Protein AF-A0A443HID7-F1 (afdb_monomer_lite)

Sequence (176 aa):
MFAQAVDGASFCWLPIKYQRITYLIVNTILMIIQIIGGVMSVAQGPVSVVATGAKISIAMFITQLLFWGFTFAENIYMTSRLGRHPSEASRERIPKWKYWNQLFGLSISIIAFGRNVMRLTMDGGVEFLSVNEWPSYAFDGYQMVVVMGAWAIWYLPGKSKEVIRKGTYIELNGRV

Secondary structure (DSSP, 8-state):
-HHHHTTGGGT-SS-HHHHHHHHHHHHHHHHHHHHHHHHHHHSSS-HHHHHHHHHHHHHHHHHHHHHHHHHHHHHHHHHHHHHHS--HHHHHSS-HHHHHHHHHHHHHHHHHHHHHHHHHHHHTT-HHHHH--HHHHHHHHHHHHHHHHHHHHHTHHHHHHHHHHHHHHHHHHTT-

Foldseek 3Di:
DQCVQQVVCVLAPDRPVVCVVVVVVVVVVLVVQLVVLVCQLPDPDDPVSNVVSLVSNLVSLVVQLVVLVVQLVSLCSSLVVCVVDRDPSNVPPDQPLVSCVSVVSNLVSVLSNVLSVLVNCCSVDPVVCVVDVVVSVVSSVVSVCVSVVVCVVRNVVSVVVVVVVVVVVVVVVVVD

pLDDT: mean 70.73, std 10.91, range [46.0, 88.19]

InterPro domains:
  IPR007568 RTA-like protein [PF04479] (5-155)
  IPR007568 RTA-like protein [PTHR31465] (6-155)

Organism: Byssochlamys spectabilis (NCBI:txid264951)

Radius of gyration: 21.46 Å; chains: 1; bounding box: 64×35×56 Å

Structure (mmCIF, N/CA/C/O backbone):
data_AF-A0A443HID7-F1
#
_entry.id   AF-A0A443HID7-F1
#
loop_
_atom_site.group_PDB
_atom_site.id
_atom_site.type_symbol
_atom_site.label_atom_id
_atom_site.label_alt_id
_atom_site.label_comp_id
_atom_site.label_asym_id
_atom_site.label_entity_id
_atom_site.label_seq_id
_atom_site.pdbx_PDB_ins_code
_atom_site.Cartn_x
_atom_site.Cartn_y
_atom_site.Cartn_z
_atom_site.occupancy
_atom_site.B_iso_or_equiv
_atom_site.auth_seq_id
_atom_site.auth_comp_id
_atom_site.auth_asym_id
_atom_site.auth_atom_id
_atom_site.pdbx_PDB_model_num
ATOM 1 N N . MET A 1 1 ? -6.922 11.205 10.651 1.00 46.00 1 MET A N 1
ATOM 2 C CA . MET A 1 1 ? -8.354 11.337 11.008 1.00 46.00 1 MET A CA 1
ATOM 3 C C . MET A 1 1 ? -8.743 10.381 12.134 1.00 46.00 1 MET A C 1
ATOM 5 O O . MET A 1 1 ? -9.436 10.815 13.037 1.00 46.00 1 MET A O 1
ATOM 9 N N . PHE A 1 2 ? -8.257 9.130 12.133 1.00 51.94 2 PHE A N 1
ATOM 10 C CA . PHE A 1 2 ? -8.531 8.160 13.202 1.00 51.94 2 PHE A CA 1
ATOM 11 C C . PHE A 1 2 ? -7.648 8.321 14.449 1.00 51.94 2 PHE A C 1
ATOM 13 O O . PHE A 1 2 ? -8.162 8.518 15.540 1.00 51.94 2 PHE A O 1
ATOM 20 N N . ALA A 1 3 ? -6.325 8.372 14.276 1.00 48.47 3 ALA A N 1
ATOM 21 C CA . ALA A 1 3 ? -5.379 8.545 15.383 1.00 48.47 3 ALA A CA 1
ATOM 22 C C . ALA A 1 3 ? -5.586 9.855 16.181 1.00 48.47 3 ALA A C 1
ATOM 24 O O . ALA A 1 3 ? -5.387 9.880 17.386 1.00 48.47 3 ALA A O 1
ATOM 25 N N . GLN A 1 4 ? -6.062 10.925 15.530 1.00 52.72 4 GLN A N 1
ATOM 26 C CA . GLN A 1 4 ? -6.460 12.177 16.199 1.00 52.72 4 GLN A CA 1
ATOM 27 C C . GLN A 1 4 ? -7.774 12.049 16.977 1.00 52.72 4 GLN A C 1
ATOM 29 O O . GLN A 1 4 ? -7.950 12.725 17.979 1.00 52.72 4 GLN A O 1
ATOM 34 N N . ALA A 1 5 ? -8.706 11.213 16.509 1.00 48.75 5 ALA A N 1
ATOM 35 C CA . ALA A 1 5 ? -9.993 11.025 17.169 1.00 48.75 5 ALA A CA 1
ATOM 36 C C . ALA A 1 5 ? -9.862 10.175 18.440 1.00 48.75 5 ALA A C 1
ATOM 38 O O . ALA A 1 5 ? -10.612 10.393 19.383 1.00 48.75 5 ALA A O 1
ATOM 39 N N . VAL A 1 6 ? -8.913 9.231 18.460 1.00 52.88 6 VAL A N 1
ATOM 40 C CA . VAL A 1 6 ? -8.682 8.291 19.573 1.00 52.88 6 VAL A CA 1
ATOM 41 C C . VAL A 1 6 ? -7.650 8.803 20.597 1.00 52.88 6 VAL A C 1
ATOM 43 O O . VAL A 1 6 ? -7.291 8.089 21.532 1.00 52.88 6 VAL A O 1
ATOM 46 N N . ASP A 1 7 ? -7.149 10.028 20.422 1.00 56.03 7 ASP A N 1
ATOM 47 C CA . ASP A 1 7 ? -6.008 10.551 21.188 1.00 56.03 7 ASP A CA 1
ATOM 48 C C . ASP A 1 7 ? -4.787 9.603 21.142 1.00 56.03 7 ASP A C 1
ATOM 50 O O . ASP A 1 7 ? -4.041 9.407 22.095 1.00 56.03 7 ASP A O 1
ATOM 54 N N . GLY A 1 8 ? -4.597 8.956 19.987 1.00 51.69 8 GLY A N 1
ATOM 55 C CA . GLY A 1 8 ? -3.526 7.994 19.731 1.00 51.69 8 GLY A CA 1
ATOM 56 C C . GLY A 1 8 ? -2.192 8.649 19.377 1.00 51.69 8 GLY A C 1
ATOM 57 O O . GLY A 1 8 ? -1.311 7.978 18.845 1.00 51.69 8 GLY A O 1
ATOM 58 N N . ALA A 1 9 ? -2.036 9.951 19.637 1.00 51.84 9 ALA A N 1
ATOM 59 C CA . ALA A 1 9 ? -0.819 10.700 19.329 1.00 51.84 9 ALA A CA 1
ATOM 60 C C . ALA A 1 9 ? 0.419 10.142 20.055 1.00 51.84 9 ALA A C 1
ATOM 62 O O . ALA A 1 9 ? 1.525 10.270 19.543 1.00 51.84 9 ALA A O 1
ATOM 63 N N . SER A 1 10 ? 0.224 9.479 21.199 1.00 54.75 10 SER A N 1
ATOM 64 C CA . SER A 1 10 ? 1.258 8.781 21.973 1.00 54.75 10 SER A CA 1
ATOM 65 C C . SER A 1 10 ? 1.638 7.397 21.425 1.00 54.75 10 SER A C 1
ATOM 67 O O . SER A 1 10 ? 2.636 6.827 21.861 1.00 54.75 10 SER A O 1
ATOM 69 N N . PHE A 1 11 ? 0.866 6.845 20.481 1.00 56.28 11 PHE A N 1
ATOM 70 C CA . PHE A 1 11 ? 1.091 5.512 19.904 1.00 56.28 11 PHE A CA 1
ATOM 71 C C . PHE A 1 11 ? 1.585 5.537 18.450 1.00 56.28 11 PHE A C 1
ATOM 73 O O . PHE A 1 11 ? 1.999 4.493 17.945 1.00 56.28 11 PHE A O 1
ATOM 80 N N . CYS A 1 12 ? 1.558 6.695 17.781 1.00 55.59 12 CYS A N 1
ATOM 81 C CA . CYS A 1 12 ? 2.162 6.877 16.459 1.00 55.59 12 CYS A CA 1
ATOM 82 C C . CYS A 1 12 ? 3.667 7.145 16.583 1.00 55.59 12 CYS A C 1
ATOM 84 O O . CYS A 1 12 ? 4.095 7.904 17.451 1.00 55.59 12 CYS A O 1
ATOM 86 N N . TRP A 1 13 ? 4.470 6.559 15.691 1.00 56.50 13 TRP A N 1
ATOM 87 C CA . TRP A 1 13 ? 5.914 6.822 15.644 1.00 56.50 13 TRP A CA 1
ATOM 88 C C . TRP A 1 13 ? 6.219 8.184 15.017 1.00 56.50 13 TRP A C 1
ATOM 90 O O . TRP A 1 13 ? 7.227 8.802 15.353 1.00 56.50 13 TRP A O 1
ATOM 100 N N . LEU A 1 14 ? 5.327 8.685 14.153 1.00 54.53 14 LEU A N 1
ATOM 101 C CA . LEU A 1 14 ? 5.375 10.051 13.638 1.00 54.53 14 LEU A CA 1
ATOM 102 C C . LEU A 1 14 ? 4.176 10.895 14.103 1.00 54.53 14 LEU A C 1
ATOM 104 O O . LEU A 1 14 ? 3.039 10.421 14.112 1.00 54.53 14 LEU A O 1
ATOM 108 N N . PRO A 1 15 ? 4.379 12.192 14.405 1.00 57.06 15 PRO A N 1
ATOM 109 C CA . PRO A 1 15 ? 3.278 13.078 14.741 1.00 57.06 15 PRO A CA 1
ATOM 110 C C . PRO A 1 15 ? 2.296 13.205 13.565 1.00 57.06 15 PRO A C 1
ATOM 112 O O . PRO A 1 15 ? 2.663 13.579 12.448 1.00 57.06 15 PRO A O 1
ATOM 115 N N . ILE A 1 16 ? 1.011 12.965 13.846 1.00 59.94 16 ILE A N 1
ATOM 116 C CA . ILE A 1 16 ? -0.086 12.824 12.864 1.00 59.94 16 ILE A CA 1
ATOM 117 C C . ILE A 1 16 ? -0.217 14.034 11.913 1.00 59.94 16 ILE A C 1
ATOM 119 O O . ILE A 1 16 ? -0.709 13.903 10.790 1.00 59.94 16 ILE A O 1
ATOM 123 N N . LYS A 1 17 ? 0.214 15.229 12.346 1.00 61.19 17 LYS A N 1
ATOM 124 C CA . LYS A 1 17 ? 0.202 16.451 11.521 1.00 61.19 17 LYS A CA 1
ATOM 125 C C . LYS A 1 17 ? 1.258 16.420 10.411 1.00 61.19 17 LYS A C 1
ATOM 127 O O . LYS A 1 17 ? 0.952 16.816 9.289 1.00 61.19 17 LYS A O 1
ATOM 132 N N . TYR A 1 18 ? 2.454 15.914 10.701 1.00 62.75 18 TYR A N 1
ATOM 133 C CA . TYR A 1 18 ? 3.547 15.835 9.730 1.00 62.75 18 TYR A CA 1
ATOM 134 C C . TYR A 1 18 ? 3.416 14.609 8.838 1.00 62.75 18 TYR A C 1
ATOM 136 O O . TYR A 1 18 ? 3.665 14.707 7.644 1.00 62.75 18 TYR A O 1
ATOM 144 N N . GLN A 1 19 ? 2.904 13.499 9.374 1.00 66.94 19 GLN A N 1
ATOM 145 C CA . GLN A 1 19 ? 2.719 12.258 8.623 1.00 66.94 19 GLN A CA 1
ATOM 146 C C . GLN A 1 19 ? 1.943 12.468 7.312 1.00 66.94 19 GLN A C 1
ATOM 148 O O . GLN A 1 19 ? 2.346 11.960 6.274 1.00 66.94 19 GLN A O 1
ATOM 153 N N . ARG A 1 20 ? 0.876 13.283 7.316 1.00 69.12 20 ARG A N 1
ATOM 154 C CA . ARG A 1 20 ? 0.076 13.551 6.103 1.00 69.12 20 ARG A CA 1
ATOM 155 C C . ARG A 1 20 ? 0.872 14.286 5.028 1.00 69.12 20 ARG A C 1
ATOM 157 O O . ARG A 1 20 ? 0.788 13.924 3.860 1.00 69.12 20 ARG A O 1
ATOM 164 N N . ILE A 1 21 ? 1.614 15.316 5.428 1.00 74.06 21 ILE A N 1
ATOM 165 C CA . ILE A 1 21 ? 2.385 16.155 4.506 1.00 74.06 21 ILE A CA 1
ATOM 166 C C . ILE A 1 21 ? 3.590 15.367 3.997 1.00 74.06 21 ILE A C 1
ATOM 168 O O . ILE A 1 21 ? 3.795 15.282 2.792 1.00 74.06 21 ILE A O 1
ATOM 172 N N . THR A 1 22 ? 4.332 14.716 4.893 1.00 75.75 22 THR A N 1
ATOM 173 C CA . THR A 1 22 ? 5.492 13.900 4.536 1.00 75.75 22 THR A CA 1
ATOM 174 C C . THR A 1 22 ? 5.096 12.753 3.615 1.00 75.75 22 THR A C 1
ATOM 176 O O . THR A 1 22 ? 5.753 12.550 2.603 1.00 75.75 22 THR A O 1
ATOM 179 N N . TYR A 1 23 ? 4.000 12.041 3.894 1.00 78.69 23 TYR A N 1
ATOM 180 C CA . TYR A 1 23 ? 3.556 10.940 3.034 1.00 78.69 23 TYR A CA 1
ATOM 181 C C . TYR A 1 23 ? 3.105 11.431 1.665 1.00 78.69 23 TYR A C 1
ATOM 183 O O . TYR A 1 23 ? 3.418 10.795 0.665 1.00 78.69 23 TYR A O 1
ATOM 191 N N . LEU A 1 24 ? 2.416 12.573 1.598 1.00 79.94 24 LEU A N 1
ATOM 192 C CA . LEU A 1 24 ? 2.009 13.153 0.323 1.00 79.94 24 LEU A CA 1
ATOM 193 C C . LEU A 1 24 ? 3.220 13.609 -0.500 1.00 79.94 24 LEU A C 1
ATOM 195 O O . LEU A 1 24 ? 3.287 13.302 -1.687 1.00 79.94 24 LEU A O 1
ATOM 199 N N . ILE A 1 25 ? 4.190 14.284 0.123 1.00 85.12 25 ILE A N 1
ATOM 200 C CA . ILE A 1 25 ? 5.417 14.741 -0.546 1.00 85.12 25 ILE A CA 1
ATOM 201 C C . ILE A 1 25 ? 6.238 13.546 -1.030 1.00 85.12 25 ILE A C 1
ATOM 203 O O . ILE A 1 25 ? 6.572 13.482 -2.211 1.00 85.12 25 ILE A O 1
ATOM 207 N N . VAL A 1 26 ? 6.513 12.581 -0.147 1.00 83.31 26 VAL A N 1
ATOM 208 C CA . VAL A 1 26 ? 7.271 11.370 -0.490 1.00 83.31 26 VAL A CA 1
ATOM 209 C C . VAL A 1 26 ? 6.573 10.634 -1.626 1.00 83.31 26 VAL A C 1
ATOM 211 O O . VAL A 1 26 ? 7.197 10.378 -2.647 1.00 83.31 26 VAL A O 1
ATOM 214 N N . ASN A 1 27 ? 5.268 10.379 -1.524 1.00 82.81 27 ASN A N 1
ATOM 215 C CA . ASN A 1 27 ? 4.547 9.649 -2.564 1.00 82.81 27 ASN A CA 1
ATOM 216 C C . ASN A 1 27 ? 4.494 10.412 -3.902 1.00 82.81 27 ASN A C 1
ATOM 218 O O . ASN A 1 27 ? 4.563 9.791 -4.957 1.00 82.81 27 ASN A O 1
ATOM 222 N N . THR A 1 28 ? 4.430 11.748 -3.876 1.00 84.88 28 THR A N 1
ATOM 223 C CA . THR A 1 28 ? 4.481 12.578 -5.094 1.00 84.88 28 THR A CA 1
ATOM 224 C C . THR A 1 28 ? 5.852 12.494 -5.764 1.00 84.88 28 THR A C 1
ATOM 226 O O . THR A 1 28 ? 5.931 12.290 -6.972 1.00 84.88 28 THR A O 1
ATOM 229 N N . ILE A 1 29 ? 6.936 12.585 -4.989 1.00 87.88 29 ILE A N 1
ATOM 230 C CA . ILE A 1 29 ? 8.302 12.429 -5.510 1.00 87.88 29 ILE A CA 1
ATOM 231 C C . ILE A 1 29 ? 8.485 11.024 -6.090 1.00 87.88 29 ILE A C 1
ATOM 233 O O . ILE A 1 29 ? 8.965 10.882 -7.215 1.00 87.88 29 ILE A O 1
ATOM 237 N N . LEU A 1 30 ? 8.054 9.989 -5.360 1.00 85.81 30 LEU A N 1
ATOM 238 C CA . LEU A 1 30 ? 8.156 8.608 -5.826 1.00 85.81 30 LEU A CA 1
ATOM 239 C C . LEU A 1 30 ? 7.356 8.393 -7.121 1.00 85.81 30 LEU A C 1
ATOM 241 O O . LEU A 1 30 ? 7.840 7.715 -8.025 1.00 85.81 30 LEU A O 1
ATOM 245 N N . MET A 1 31 ? 6.177 9.010 -7.247 1.00 85.94 31 MET A N 1
ATOM 246 C CA . MET A 1 31 ? 5.356 8.955 -8.460 1.00 85.94 31 MET A CA 1
ATOM 247 C C . MET A 1 31 ? 6.057 9.605 -9.657 1.00 85.94 31 MET A C 1
ATOM 249 O O . MET A 1 31 ? 6.075 9.018 -10.736 1.00 85.94 31 MET A O 1
ATOM 253 N N . ILE A 1 32 ? 6.665 10.781 -9.479 1.00 88.19 32 ILE A N 1
ATOM 254 C CA . ILE A 1 32 ? 7.384 11.472 -10.559 1.00 88.19 32 ILE A CA 1
ATOM 255 C C . ILE A 1 32 ? 8.555 10.617 -11.053 1.00 88.19 32 ILE A C 1
ATOM 257 O O . ILE A 1 32 ? 8.699 10.414 -12.258 1.00 88.19 32 ILE A O 1
ATOM 261 N N . ILE A 1 33 ? 9.357 10.059 -10.140 1.00 85.69 33 ILE A N 1
ATOM 262 C CA . ILE A 1 33 ? 10.495 9.208 -10.519 1.00 85.69 33 ILE A CA 1
ATOM 263 C C . ILE A 1 33 ? 10.009 7.917 -11.194 1.00 85.69 33 ILE A C 1
ATOM 265 O O . ILE A 1 33 ? 10.619 7.474 -12.165 1.00 85.69 33 ILE A O 1
ATOM 269 N N . GLN A 1 34 ? 8.886 7.344 -10.748 1.00 83.75 34 GLN A N 1
ATOM 270 C CA . GLN A 1 34 ? 8.287 6.172 -11.389 1.00 83.75 34 GLN A CA 1
ATOM 271 C C . GLN A 1 34 ? 7.839 6.467 -12.825 1.00 83.75 34 GLN A C 1
ATOM 273 O O . GLN A 1 34 ? 8.067 5.645 -13.710 1.00 83.75 34 GLN A O 1
ATOM 278 N N . ILE A 1 35 ? 7.223 7.630 -13.065 1.00 84.69 35 ILE A N 1
ATOM 279 C CA . ILE A 1 35 ? 6.818 8.055 -14.412 1.00 84.69 35 ILE A CA 1
ATOM 280 C C . ILE A 1 35 ? 8.053 8.192 -15.302 1.00 84.69 35 ILE A C 1
ATOM 282 O O . ILE A 1 35 ? 8.054 7.681 -16.417 1.00 84.69 35 ILE A O 1
ATOM 286 N N . ILE A 1 36 ? 9.124 8.815 -14.802 1.00 85.31 36 ILE A N 1
ATOM 287 C CA . ILE A 1 36 ? 10.381 8.959 -15.549 1.00 85.31 36 ILE A CA 1
ATOM 288 C C . ILE A 1 36 ? 10.983 7.584 -15.869 1.00 85.31 36 ILE A C 1
ATOM 290 O O . ILE A 1 36 ? 11.289 7.310 -17.027 1.00 85.31 36 ILE A O 1
ATOM 294 N N . GLY A 1 37 ? 11.102 6.699 -14.873 1.00 80.81 37 GLY A N 1
ATOM 295 C CA . GLY A 1 37 ? 11.628 5.343 -15.057 1.00 80.81 37 GLY A CA 1
ATOM 296 C C . GLY A 1 37 ? 10.812 4.517 -16.055 1.00 80.81 37 GLY A C 1
ATOM 297 O O . GLY A 1 37 ? 11.394 3.858 -16.916 1.00 80.81 37 GLY A O 1
ATOM 298 N N . GLY A 1 38 ? 9.480 4.621 -15.992 1.00 80.75 38 GLY A N 1
ATOM 299 C CA . GLY A 1 38 ? 8.561 3.945 -16.907 1.00 80.75 38 GLY A CA 1
ATOM 300 C C . GLY A 1 38 ? 8.602 4.498 -18.332 1.00 80.75 38 GLY A C 1
ATOM 301 O O . GLY A 1 38 ? 8.585 3.732 -19.285 1.00 80.75 38 GLY A O 1
ATOM 302 N N . VAL A 1 39 ? 8.711 5.819 -18.508 1.00 83.00 39 VAL A N 1
ATOM 303 C CA . VAL A 1 39 ? 8.875 6.424 -19.843 1.00 83.00 39 VAL A CA 1
ATOM 304 C C . VAL A 1 39 ? 10.221 6.027 -20.448 1.00 83.00 39 VAL A C 1
ATOM 306 O O . VAL A 1 39 ? 10.285 5.693 -21.627 1.00 83.00 39 VAL A O 1
ATOM 309 N N . MET A 1 40 ? 11.293 6.005 -19.651 1.00 81.81 40 MET A N 1
ATOM 310 C CA . MET A 1 40 ? 12.620 5.597 -20.119 1.00 81.81 40 MET A CA 1
ATOM 311 C C . MET A 1 40 ? 12.697 4.114 -20.500 1.00 81.81 40 MET A C 1
ATOM 313 O O . MET A 1 40 ? 13.465 3.776 -21.397 1.00 81.81 40 MET A O 1
ATOM 317 N N . SER A 1 41 ? 11.929 3.235 -19.847 1.00 76.94 41 SER A N 1
ATOM 318 C CA . SER A 1 41 ? 11.924 1.802 -20.166 1.00 76.94 41 SER A CA 1
ATOM 319 C C . SER A 1 41 ? 11.156 1.465 -21.448 1.00 76.94 41 SER A C 1
ATOM 321 O O . SER A 1 41 ? 11.459 0.456 -22.077 1.00 76.94 41 SER A O 1
ATOM 323 N N . VAL A 1 42 ? 10.205 2.308 -21.868 1.00 77.50 42 VAL A N 1
ATOM 324 C CA . VAL A 1 42 ? 9.424 2.118 -23.110 1.00 77.50 42 VAL A CA 1
ATOM 325 C C . VAL A 1 42 ? 9.865 3.028 -24.259 1.00 77.50 42 VAL A C 1
ATOM 327 O O . VAL A 1 42 ? 9.382 2.886 -25.382 1.00 77.50 42 VAL A O 1
ATOM 330 N N . ALA A 1 43 ? 10.761 3.980 -23.995 1.00 77.62 43 ALA A N 1
ATOM 331 C CA . ALA A 1 43 ? 11.271 4.887 -25.011 1.00 77.62 43 ALA A CA 1
ATOM 332 C C . ALA A 1 43 ? 12.017 4.112 -26.108 1.00 77.62 43 ALA A C 1
ATOM 334 O O . ALA A 1 43 ? 12.890 3.289 -25.831 1.00 77.62 43 ALA A O 1
ATOM 335 N N . GLN A 1 44 ? 11.717 4.430 -27.369 1.00 66.31 44 GLN A N 1
ATOM 336 C CA . GLN A 1 44 ? 12.516 3.973 -28.503 1.00 66.31 44 GLN A CA 1
ATOM 337 C C . GLN A 1 44 ? 13.849 4.729 -28.488 1.00 66.31 44 GLN A C 1
ATOM 339 O O . GLN A 1 44 ? 13.954 5.857 -28.964 1.00 66.31 44 GLN A O 1
ATOM 344 N N . GLY A 1 45 ? 14.860 4.131 -27.864 1.00 70.62 45 GLY A N 1
ATOM 345 C CA . GLY A 1 45 ? 16.173 4.735 -27.680 1.00 70.62 45 GLY A CA 1
ATOM 346 C C . GLY A 1 45 ? 17.280 3.690 -27.555 1.00 70.62 45 GLY A C 1
ATOM 347 O O . GLY A 1 45 ? 17.032 2.493 -27.719 1.00 70.62 45 GLY A O 1
ATOM 348 N N . PRO A 1 46 ? 18.520 4.123 -27.269 1.00 78.25 46 PRO A N 1
ATOM 349 C CA . PRO A 1 46 ? 19.640 3.214 -27.065 1.00 78.25 46 PRO A CA 1
ATOM 350 C C . PRO A 1 46 ? 19.318 2.176 -25.984 1.00 78.25 46 PRO A C 1
ATOM 352 O O . PRO A 1 46 ? 18.740 2.517 -24.951 1.00 78.25 46 PRO A O 1
ATOM 355 N N . VAL A 1 47 ? 19.761 0.928 -26.171 1.00 78.44 47 VAL A N 1
ATOM 356 C CA . VAL A 1 47 ? 19.557 -0.175 -25.205 1.00 78.44 47 VAL A CA 1
ATOM 357 C C . VAL A 1 47 ? 20.028 0.208 -23.792 1.00 78.44 47 VAL A C 1
ATOM 359 O O . VAL A 1 47 ? 19.434 -0.200 -22.797 1.00 78.44 47 VAL A O 1
ATOM 362 N N . SER A 1 48 ? 21.054 1.059 -23.691 1.00 79.69 48 SER A N 1
ATOM 363 C CA . SER A 1 48 ? 21.548 1.608 -22.424 1.00 79.69 48 SER A CA 1
ATOM 364 C C . SER A 1 48 ? 20.529 2.492 -21.692 1.00 79.69 48 SER A C 1
ATOM 366 O O . SER A 1 48 ? 20.459 2.443 -20.464 1.00 79.69 48 SER A O 1
ATOM 368 N N . VAL A 1 49 ? 19.719 3.271 -22.414 1.00 76.69 49 VAL A N 1
ATOM 369 C CA . VAL A 1 49 ? 18.670 4.135 -21.845 1.00 76.69 49 VAL A CA 1
ATOM 370 C C . VAL A 1 49 ? 17.519 3.288 -21.308 1.00 76.69 49 VAL A C 1
ATOM 372 O O . VAL A 1 49 ? 17.102 3.484 -20.167 1.00 76.69 49 VAL A O 1
ATOM 375 N N . VAL A 1 50 ? 17.095 2.281 -22.075 1.00 79.75 50 VAL A N 1
ATOM 376 C CA . VAL A 1 50 ? 16.046 1.328 -21.676 1.00 79.75 50 VAL A CA 1
ATOM 377 C C . VAL A 1 50 ? 16.465 0.534 -20.435 1.00 79.75 50 VAL A C 1
ATOM 379 O O . VAL A 1 50 ? 15.728 0.473 -19.449 1.00 79.75 50 VAL A O 1
ATOM 382 N N . ALA A 1 51 ? 17.692 -0.001 -20.425 1.00 78.69 51 ALA A N 1
ATOM 383 C CA . ALA A 1 51 ? 18.234 -0.731 -19.278 1.00 78.69 51 ALA A CA 1
ATOM 384 C C . ALA A 1 51 ? 18.368 0.152 -18.024 1.00 78.69 51 ALA A C 1
ATOM 386 O O . ALA A 1 51 ? 18.199 -0.323 -16.899 1.00 78.69 51 ALA A O 1
ATOM 387 N N . THR A 1 52 ? 18.651 1.445 -18.202 1.00 81.75 52 THR A N 1
ATOM 388 C CA . THR A 1 52 ? 18.705 2.409 -17.096 1.00 81.75 52 THR A CA 1
ATOM 389 C C . THR A 1 52 ? 17.305 2.699 -16.548 1.00 81.75 52 THR A C 1
ATOM 391 O O . THR A 1 52 ? 17.120 2.673 -15.332 1.00 81.75 52 THR A O 1
ATOM 394 N N . GLY A 1 53 ? 16.304 2.881 -17.417 1.00 79.38 53 GLY A N 1
ATOM 395 C CA . GLY A 1 53 ? 14.901 3.065 -17.020 1.00 79.38 53 GLY A CA 1
ATOM 396 C C . GLY A 1 53 ? 14.330 1.878 -16.236 1.00 79.38 53 GLY A C 1
ATOM 397 O O . GLY A 1 53 ? 13.667 2.068 -15.213 1.00 79.38 53 GLY A O 1
ATOM 398 N N . ALA A 1 54 ? 14.664 0.650 -16.645 1.00 78.94 54 ALA A N 1
ATOM 399 C CA . ALA A 1 54 ? 14.280 -0.566 -15.924 1.00 78.94 54 ALA A CA 1
ATOM 400 C C . ALA A 1 54 ? 14.899 -0.629 -14.514 1.00 78.94 54 ALA A C 1
ATOM 402 O O . ALA A 1 54 ? 14.193 -0.851 -13.532 1.00 78.94 54 ALA A O 1
ATOM 403 N N . LYS A 1 55 ? 16.204 -0.345 -14.380 1.00 81.44 55 LYS A N 1
ATOM 404 C CA . LYS A 1 55 ? 16.882 -0.308 -13.068 1.00 81.44 55 LYS A CA 1
ATOM 405 C C . LYS A 1 55 ? 16.295 0.751 -12.135 1.00 81.44 55 LYS A C 1
ATOM 407 O O . LYS A 1 55 ? 16.118 0.480 -10.948 1.00 81.44 55 LYS A O 1
ATOM 412 N N . ILE A 1 56 ? 15.979 1.934 -12.667 1.00 84.00 56 ILE A N 1
ATOM 413 C CA . ILE A 1 56 ? 15.313 3.000 -11.906 1.00 84.00 56 ILE A CA 1
ATOM 414 C C . ILE A 1 56 ? 13.940 2.513 -11.433 1.00 84.00 56 ILE A C 1
ATOM 416 O O . ILE A 1 56 ? 13.640 2.622 -10.248 1.00 84.00 56 ILE A O 1
ATOM 420 N N . SER A 1 57 ? 13.139 1.915 -12.316 1.00 81.81 57 SER A N 1
ATOM 421 C CA . SER A 1 57 ? 11.802 1.408 -11.973 1.00 81.81 57 SER A CA 1
ATOM 422 C C . SER A 1 57 ? 11.844 0.359 -10.855 1.00 81.81 57 SER A C 1
ATOM 424 O O . SER A 1 57 ? 11.085 0.461 -9.892 1.00 81.81 57 SER A O 1
ATOM 426 N N . ILE A 1 58 ? 12.796 -0.577 -10.911 1.00 81.44 58 ILE A N 1
ATOM 427 C CA . ILE A 1 58 ? 13.015 -1.587 -9.864 1.00 81.44 58 ILE A CA 1
ATOM 428 C C . ILE A 1 58 ? 13.402 -0.933 -8.528 1.00 81.44 58 ILE A C 1
ATOM 430 O O . ILE A 1 58 ? 12.808 -1.237 -7.492 1.00 81.44 58 ILE A O 1
ATOM 434 N N . ALA A 1 59 ? 14.365 -0.002 -8.533 1.00 83.06 59 ALA A N 1
ATOM 435 C CA . ALA A 1 59 ? 14.790 0.707 -7.322 1.00 83.06 59 ALA A CA 1
ATOM 436 C C . ALA A 1 59 ? 13.635 1.497 -6.675 1.00 83.06 59 ALA A C 1
ATOM 438 O O . ALA A 1 59 ? 13.515 1.568 -5.445 1.00 83.06 59 ALA A O 1
ATOM 439 N N . MET A 1 60 ? 12.746 2.045 -7.504 1.00 83.19 60 MET A N 1
ATOM 440 C CA . MET A 1 60 ? 11.548 2.742 -7.053 1.00 83.19 60 MET A CA 1
ATOM 441 C C . MET A 1 60 ? 10.524 1.806 -6.419 1.00 83.19 60 MET A C 1
ATOM 443 O O . MET A 1 60 ? 10.026 2.124 -5.337 1.00 83.19 60 MET A O 1
ATOM 447 N N . PHE A 1 61 ? 10.261 0.643 -7.018 1.00 82.25 61 PHE A N 1
ATOM 448 C CA . PHE A 1 61 ? 9.368 -0.354 -6.423 1.00 82.25 61 PHE A CA 1
ATOM 449 C C . PHE A 1 61 ? 9.883 -0.860 -5.073 1.00 82.25 61 PHE A C 1
ATOM 451 O O . PHE A 1 61 ? 9.095 -1.002 -4.140 1.00 82.25 61 PHE A O 1
ATOM 458 N N . ILE A 1 62 ? 11.199 -1.040 -4.915 1.00 83.75 62 ILE A N 1
ATOM 459 C CA . ILE A 1 62 ? 11.806 -1.392 -3.619 1.00 83.75 62 ILE A CA 1
ATOM 460 C C . ILE A 1 62 ? 11.564 -0.282 -2.587 1.00 83.75 62 ILE A C 1
ATOM 462 O O . ILE A 1 62 ? 11.134 -0.551 -1.466 1.00 83.75 62 ILE A O 1
ATOM 466 N N . THR A 1 63 ? 11.792 0.977 -2.964 1.00 84.81 63 THR A N 1
ATOM 467 C CA . THR A 1 63 ? 11.599 2.121 -2.057 1.00 84.81 63 THR A CA 1
ATOM 468 C C . THR A 1 63 ? 10.131 2.272 -1.645 1.00 84.81 63 THR A C 1
ATOM 470 O O . THR A 1 63 ? 9.830 2.476 -0.467 1.00 84.81 63 THR A O 1
ATOM 473 N N . GLN A 1 64 ? 9.202 2.115 -2.592 1.00 83.62 64 GLN A N 1
ATOM 474 C CA . GLN A 1 64 ? 7.762 2.122 -2.323 1.00 83.62 64 GLN A CA 1
ATOM 475 C C . GLN A 1 64 ? 7.352 0.948 -1.427 1.00 83.62 64 GLN A C 1
ATOM 477 O O . GLN A 1 64 ? 6.567 1.141 -0.501 1.00 83.62 64 GLN A O 1
ATOM 482 N N . LEU A 1 65 ? 7.910 -0.244 -1.649 1.00 82.12 65 LEU A N 1
ATOM 483 C CA . LEU A 1 65 ? 7.664 -1.423 -0.819 1.00 82.12 65 LEU A CA 1
ATOM 484 C C . LEU A 1 65 ? 8.090 -1.186 0.632 1.00 82.12 65 LEU A C 1
ATOM 486 O O . LEU A 1 65 ? 7.318 -1.484 1.543 1.00 82.12 65 LEU A O 1
ATOM 490 N N . LEU A 1 66 ? 9.273 -0.606 0.858 1.00 84.00 66 LEU A N 1
ATOM 491 C CA . LEU A 1 66 ? 9.744 -0.262 2.204 1.00 84.00 66 LEU A CA 1
ATOM 492 C C . LEU A 1 66 ? 8.843 0.783 2.871 1.00 84.00 66 LEU A C 1
ATOM 494 O O . LEU A 1 66 ? 8.480 0.630 4.037 1.00 84.00 66 LEU A O 1
ATOM 498 N N . PHE A 1 67 ? 8.439 1.814 2.127 1.00 81.69 67 PHE A N 1
ATOM 499 C CA . PHE A 1 67 ? 7.538 2.852 2.624 1.00 81.69 67 PHE A CA 1
ATOM 500 C C . PHE A 1 67 ? 6.170 2.280 3.026 1.00 81.69 67 PHE A C 1
ATOM 502 O O . PHE A 1 67 ? 5.718 2.478 4.156 1.00 81.69 67 PHE A O 1
ATOM 509 N N . TRP A 1 68 ? 5.532 1.512 2.139 1.00 78.50 68 TRP A N 1
ATOM 510 C CA . TRP A 1 68 ? 4.239 0.886 2.419 1.00 78.50 68 TRP A CA 1
ATOM 511 C C . TRP A 1 68 ? 4.334 -0.184 3.506 1.00 78.50 68 TRP A C 1
ATOM 513 O O . TRP A 1 68 ? 3.414 -0.293 4.315 1.00 78.50 68 TRP A O 1
ATOM 523 N N . GLY A 1 69 ? 5.451 -0.912 3.585 1.00 79.88 69 GLY A N 1
ATOM 524 C CA . GLY A 1 69 ? 5.739 -1.859 4.660 1.00 79.88 69 GLY A CA 1
ATOM 525 C C . GLY A 1 69 ? 5.857 -1.178 6.026 1.00 79.88 69 GLY A C 1
ATOM 526 O O . GLY A 1 69 ? 5.267 -1.646 6.999 1.00 79.88 69 GLY A O 1
ATOM 527 N N . PHE A 1 70 ? 6.535 -0.029 6.097 1.00 79.94 70 PHE A N 1
ATOM 528 C CA . PHE A 1 70 ? 6.600 0.783 7.313 1.00 79.94 70 PHE A CA 1
ATOM 529 C C . PHE A 1 70 ? 5.212 1.281 7.733 1.00 79.94 70 PHE A C 1
ATOM 531 O O . PHE A 1 70 ? 4.807 1.100 8.882 1.00 79.94 70 PHE A O 1
ATOM 538 N N . THR A 1 71 ? 4.445 1.852 6.798 1.00 74.12 71 THR A N 1
ATOM 539 C CA . THR A 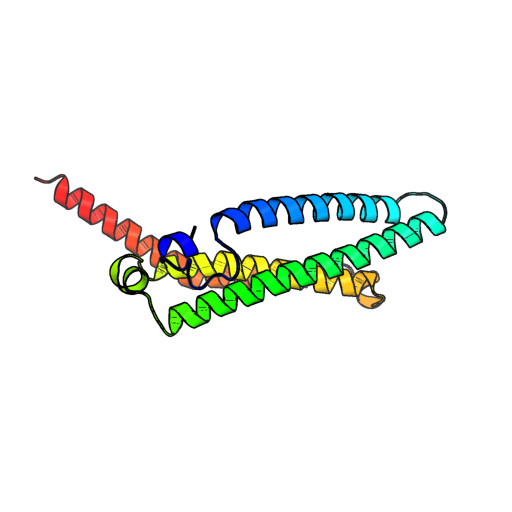1 71 ? 3.076 2.307 7.074 1.00 74.12 71 THR A CA 1
ATOM 540 C C . THR A 1 71 ? 2.177 1.150 7.511 1.00 74.12 71 THR A C 1
ATOM 542 O O . THR A 1 71 ? 1.372 1.311 8.428 1.00 74.12 71 THR A O 1
ATOM 545 N N . PHE A 1 72 ? 2.320 -0.026 6.903 1.00 75.56 72 PHE A N 1
ATOM 546 C CA . PHE A 1 72 ? 1.587 -1.227 7.291 1.00 75.56 72 PHE A CA 1
ATOM 547 C C . PHE A 1 72 ? 1.922 -1.659 8.726 1.00 75.56 72 PHE A C 1
ATOM 549 O O . PHE A 1 72 ? 1.012 -1.858 9.533 1.00 75.56 72 PHE A O 1
ATOM 556 N N . ALA A 1 73 ? 3.211 -1.723 9.073 1.00 77.31 73 ALA A N 1
ATOM 557 C CA . ALA A 1 73 ? 3.671 -2.076 10.414 1.00 77.31 73 ALA A CA 1
ATOM 558 C C . ALA A 1 73 ? 3.178 -1.081 11.478 1.00 77.31 73 ALA A C 1
ATOM 560 O O . ALA A 1 73 ? 2.674 -1.501 12.521 1.00 77.31 73 ALA A O 1
ATOM 561 N N . GLU A 1 74 ? 3.238 0.226 11.198 1.00 73.12 74 GLU A N 1
ATOM 562 C CA . GLU A 1 74 ? 2.711 1.261 12.095 1.00 73.12 74 GLU A CA 1
ATOM 563 C C . GLU A 1 74 ? 1.192 1.106 12.300 1.00 73.12 74 GLU A C 1
ATOM 565 O O . GLU A 1 74 ? 0.703 1.166 13.431 1.00 73.12 74 GLU A O 1
ATOM 570 N N . ASN A 1 75 ? 0.435 0.823 11.231 1.00 69.56 75 ASN A N 1
ATOM 571 C CA . ASN A 1 75 ? -1.010 0.596 11.325 1.00 69.56 75 ASN A CA 1
ATOM 572 C C . AS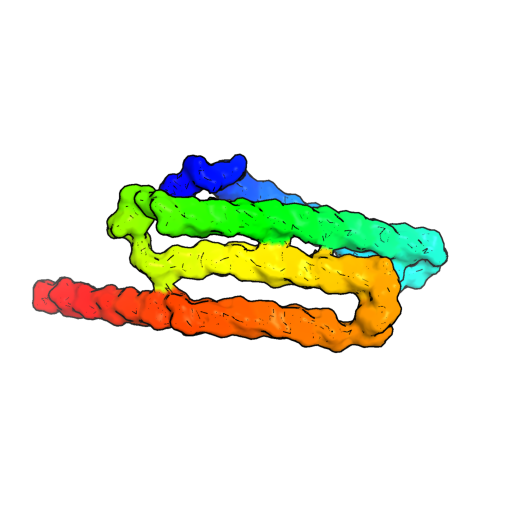N A 1 75 ? -1.352 -0.672 12.123 1.00 69.56 75 ASN A C 1
ATOM 574 O O . ASN A 1 75 ? -2.280 -0.632 12.936 1.00 69.56 75 ASN A O 1
ATOM 578 N N . ILE A 1 76 ? -0.613 -1.777 11.945 1.00 70.62 76 ILE A N 1
ATOM 579 C CA . ILE A 1 76 ? -0.782 -2.995 12.760 1.00 70.62 76 ILE A CA 1
ATOM 580 C C . ILE A 1 76 ? -0.486 -2.702 14.225 1.00 70.62 76 ILE A C 1
ATOM 582 O O . ILE A 1 76 ? -1.259 -3.107 15.097 1.00 70.62 76 ILE A O 1
ATOM 586 N N . TYR A 1 77 ? 0.623 -2.015 14.499 1.00 72.00 77 TYR A N 1
ATOM 587 C CA . TYR A 1 77 ? 1.048 -1.689 15.853 1.00 72.00 77 TYR A CA 1
ATOM 588 C C . TYR A 1 77 ? -0.010 -0.849 16.573 1.00 72.00 77 TYR A C 1
ATOM 590 O O . TYR A 1 77 ? -0.427 -1.185 17.684 1.00 72.00 77 TYR A O 1
ATOM 598 N N . MET A 1 78 ? -0.523 0.177 15.893 1.00 65.12 78 MET A N 1
ATOM 599 C CA . MET A 1 78 ? -1.597 1.026 16.394 1.00 65.12 78 MET A CA 1
ATOM 600 C C . MET A 1 78 ? -2.883 0.219 16.628 1.00 65.12 78 MET A C 1
ATOM 602 O O . MET A 1 78 ? -3.431 0.262 17.726 1.00 65.12 78 MET A O 1
ATOM 606 N N . THR A 1 79 ? -3.346 -0.580 15.660 1.00 66.44 79 THR A N 1
ATOM 607 C CA . THR A 1 79 ? -4.567 -1.400 15.817 1.00 66.44 79 THR A CA 1
ATOM 608 C C . THR A 1 79 ? -4.437 -2.416 16.958 1.00 66.44 79 THR A C 1
ATOM 610 O O . THR A 1 79 ? -5.347 -2.556 17.774 1.00 66.44 79 THR A O 1
ATOM 613 N N . SER A 1 80 ? -3.289 -3.090 17.061 1.00 63.81 80 SER A N 1
ATOM 614 C CA . SER A 1 80 ? -3.040 -4.112 18.084 1.00 63.81 80 SER A CA 1
ATOM 615 C C . SER A 1 80 ? -2.951 -3.511 19.486 1.00 63.81 80 SER A C 1
ATOM 617 O O . SER A 1 80 ? -3.430 -4.107 20.453 1.00 63.81 80 SER A O 1
ATOM 619 N N . ARG A 1 81 ? -2.358 -2.316 19.613 1.00 64.06 81 ARG A N 1
ATOM 620 C CA . ARG A 1 81 ? -2.200 -1.635 20.902 1.00 64.06 81 ARG A CA 1
ATOM 621 C C . ARG A 1 81 ? -3.494 -0.975 21.374 1.00 64.06 81 ARG A C 1
ATOM 623 O O . ARG A 1 81 ? -3.812 -1.108 22.552 1.00 64.06 81 ARG A O 1
ATOM 630 N N . LEU A 1 82 ? -4.287 -0.392 20.468 1.00 59.97 82 LEU A N 1
ATOM 631 C CA . LEU A 1 82 ? -5.645 0.074 20.783 1.00 59.97 82 LEU A CA 1
ATOM 632 C C . LEU A 1 82 ? -6.582 -1.071 21.201 1.00 59.97 82 LEU A C 1
ATOM 634 O O . LEU A 1 82 ? -7.454 -0.864 22.040 1.00 59.97 82 LEU A O 1
ATOM 638 N N . GLY A 1 83 ? -6.403 -2.274 20.645 1.00 58.19 83 GLY A N 1
ATOM 639 C CA . GLY A 1 83 ? -7.173 -3.455 21.047 1.00 58.19 83 GLY A CA 1
ATOM 640 C C . GLY A 1 83 ? -6.825 -3.979 22.447 1.00 58.19 83 GLY A C 1
ATOM 641 O O . GLY A 1 83 ? -7.689 -4.541 23.114 1.00 58.19 83 GLY A O 1
ATOM 642 N N . ARG A 1 84 ? -5.577 -3.790 22.903 1.00 55.12 84 ARG A N 1
ATOM 643 C CA . ARG A 1 84 ? -5.086 -4.274 24.209 1.00 55.12 84 ARG A CA 1
ATOM 644 C C . ARG A 1 84 ? -5.217 -3.249 25.338 1.00 55.12 84 ARG A C 1
ATOM 646 O O . ARG A 1 84 ? -5.518 -3.634 26.462 1.00 55.12 84 ARG A O 1
ATOM 653 N N . HIS A 1 85 ? -5.014 -1.966 25.047 1.00 51.94 85 HIS A N 1
ATOM 654 C CA . HIS A 1 85 ? -5.151 -0.866 26.004 1.00 51.94 85 HIS A CA 1
ATOM 655 C C . HIS A 1 85 ? -6.018 0.242 25.391 1.00 51.94 85 HIS A C 1
ATOM 657 O O . HIS A 1 85 ? -5.480 1.206 24.840 1.00 51.94 85 HIS A O 1
ATOM 663 N N . PRO A 1 86 ? -7.356 0.110 25.441 1.00 55.50 86 PRO A N 1
ATOM 664 C CA . PRO A 1 86 ? -8.244 1.165 24.970 1.00 55.50 86 PRO A CA 1
ATOM 665 C C . PRO A 1 86 ? -8.036 2.421 25.828 1.00 55.50 86 PRO A C 1
ATOM 667 O O . PRO A 1 86 ? -8.193 2.367 27.048 1.00 55.50 86 PRO A O 1
ATOM 670 N N . SER A 1 87 ? -7.660 3.545 25.206 1.00 55.31 87 SER A N 1
ATOM 671 C CA . SER A 1 87 ? -7.605 4.846 25.892 1.00 55.31 87 SER A CA 1
ATOM 672 C C . SER A 1 87 ? -9.008 5.241 26.378 1.00 55.31 87 SER A C 1
ATOM 674 O O . SER A 1 87 ? -10.011 4.808 25.805 1.00 55.31 87 SER A O 1
ATOM 676 N N . GLU A 1 88 ? -9.125 6.073 27.417 1.00 49.09 88 GLU A N 1
ATOM 677 C CA . GLU A 1 88 ? -10.443 6.514 27.917 1.00 49.09 88 GLU A CA 1
ATOM 678 C C . GLU A 1 88 ? -11.283 7.196 26.817 1.00 49.09 88 GLU A C 1
ATOM 680 O O . GLU A 1 88 ? -12.481 6.935 26.687 1.00 49.09 88 GLU A O 1
ATOM 685 N N . ALA A 1 89 ? -10.640 7.941 25.907 1.00 48.47 89 ALA A N 1
ATOM 686 C CA . ALA A 1 89 ? -11.275 8.511 24.714 1.00 48.47 89 ALA A CA 1
ATOM 687 C C . ALA A 1 89 ? -11.778 7.442 23.717 1.00 48.47 89 ALA A C 1
ATOM 689 O O . ALA A 1 89 ? -12.825 7.608 23.084 1.00 48.47 89 ALA A O 1
ATOM 690 N N . SER A 1 90 ? -11.059 6.323 23.597 1.00 48.50 90 SER A N 1
ATOM 691 C CA . SER A 1 90 ? -11.446 5.142 22.814 1.00 48.50 90 SER A CA 1
ATOM 692 C C . SER A 1 90 ? -12.672 4.436 23.415 1.00 48.50 90 SER A C 1
ATOM 694 O O . SER A 1 90 ? -13.545 3.959 22.677 1.00 48.50 90 SER A O 1
ATOM 696 N N . ARG A 1 91 ? -12.771 4.405 24.745 1.00 50.53 91 ARG A N 1
ATOM 697 C CA . ARG A 1 91 ? -13.798 3.658 25.476 1.00 50.53 91 ARG A CA 1
ATOM 698 C C . ARG A 1 91 ? -15.147 4.384 25.539 1.00 50.53 91 ARG A C 1
ATOM 700 O O . ARG A 1 91 ? -16.174 3.718 25.434 1.00 50.53 91 ARG A O 1
ATOM 707 N N . GLU A 1 92 ? -15.153 5.717 25.634 1.00 49.69 92 GLU A N 1
ATOM 708 C CA . GLU A 1 92 ? -16.389 6.507 25.806 1.00 49.69 92 GLU A CA 1
ATOM 709 C C . GLU A 1 92 ? -16.867 7.273 24.558 1.00 49.69 92 GLU A C 1
ATOM 711 O O . GLU A 1 92 ? -18.072 7.466 24.391 1.00 49.69 92 GLU A O 1
ATOM 716 N N . ARG A 1 93 ? -15.977 7.713 23.650 1.00 50.56 93 ARG A N 1
ATOM 717 C CA . ARG A 1 93 ? -16.352 8.677 22.585 1.00 50.56 93 ARG A CA 1
ATOM 718 C C . ARG A 1 93 ? -16.462 8.106 21.173 1.00 50.56 93 ARG A C 1
ATOM 720 O O . ARG A 1 93 ? -16.979 8.787 20.282 1.00 50.56 93 ARG A O 1
ATOM 727 N N . ILE A 1 94 ? -15.996 6.881 20.925 1.00 54.44 94 ILE A N 1
ATOM 728 C CA . ILE A 1 94 ? -15.870 6.356 19.558 1.00 54.44 94 ILE A CA 1
ATOM 729 C C . ILE A 1 94 ? -16.723 5.096 19.384 1.00 54.44 94 ILE A C 1
ATOM 731 O O . ILE A 1 94 ? -16.362 4.035 19.890 1.00 54.44 94 ILE A O 1
ATOM 735 N N . PRO A 1 95 ? -17.847 5.166 18.643 1.00 56.09 95 PRO A N 1
ATOM 736 C CA . PRO A 1 95 ? -18.640 3.978 18.354 1.00 56.09 95 PRO A CA 1
ATOM 737 C C . PRO A 1 95 ? -17.806 2.922 17.615 1.00 56.09 95 PRO A C 1
ATOM 739 O O . PRO A 1 95 ? -17.014 3.250 16.733 1.00 56.09 95 PRO A O 1
ATOM 742 N N . LYS A 1 96 ? -18.008 1.641 17.959 1.00 58.62 96 LYS A N 1
ATOM 743 C CA . LYS A 1 96 ? -17.203 0.493 17.494 1.00 58.62 96 LYS A CA 1
ATOM 744 C C . LYS A 1 96 ? -16.969 0.455 15.976 1.00 58.62 96 LYS A C 1
ATOM 746 O O . LYS A 1 96 ? -15.896 0.043 15.561 1.00 58.62 96 LYS A O 1
ATOM 751 N N . TRP A 1 97 ? -17.915 0.916 15.151 1.00 53.88 97 TRP A N 1
ATOM 752 C CA . TRP A 1 97 ? -17.772 0.957 13.685 1.00 53.88 97 TRP A CA 1
ATOM 753 C C . TRP A 1 97 ? -16.703 1.950 13.208 1.00 53.88 97 TRP A C 1
ATOM 755 O O . TRP A 1 97 ? -16.084 1.735 12.170 1.00 53.88 97 TRP A O 1
ATOM 765 N N . LYS A 1 98 ? -16.442 3.023 13.967 1.00 56.06 98 LYS A N 1
ATOM 766 C CA . LYS A 1 98 ? -15.404 3.988 13.614 1.00 56.06 98 LYS A CA 1
ATOM 767 C C . LYS A 1 98 ? -14.038 3.308 13.644 1.00 56.06 98 LYS A C 1
ATOM 769 O O . LYS A 1 98 ? -13.282 3.556 12.722 1.00 56.06 98 LYS A O 1
ATOM 774 N N . TYR A 1 99 ? -13.743 2.388 14.572 1.00 58.62 99 TYR A N 1
ATOM 775 C CA . TYR A 1 99 ? -12.472 1.630 14.576 1.00 58.62 99 TYR A CA 1
ATOM 776 C C . TYR A 1 99 ? -12.170 0.941 13.241 1.00 58.62 99 TYR A C 1
ATOM 778 O O . TYR A 1 99 ? -11.017 0.850 12.830 1.00 58.62 99 TYR A O 1
ATOM 786 N N . TRP A 1 100 ? -13.208 0.549 12.502 1.00 59.03 100 TRP A N 1
ATOM 787 C CA . TRP A 1 100 ? -13.078 -0.061 11.180 1.00 59.03 100 TRP A CA 1
ATOM 788 C C . TRP A 1 100 ? -12.675 0.934 10.082 1.00 59.03 100 TRP A C 1
ATOM 790 O O . TRP A 1 100 ? -12.271 0.537 8.998 1.00 59.03 100 TRP A O 1
ATOM 800 N N . ASN A 1 101 ? -12.692 2.236 10.358 1.00 60.72 101 ASN A N 1
ATOM 801 C CA . ASN A 1 101 ? -12.126 3.259 9.482 1.00 60.72 101 ASN A CA 1
ATOM 802 C C . ASN A 1 101 ? -10.584 3.276 9.546 1.00 60.72 101 ASN A C 1
ATOM 804 O O . ASN A 1 101 ? -9.939 3.745 8.614 1.00 60.72 101 ASN A O 1
ATOM 808 N N . GLN A 1 102 ? -9.979 2.745 10.616 1.00 60.69 102 GLN A N 1
ATOM 809 C CA . GLN A 1 102 ? -8.532 2.513 10.695 1.00 60.69 102 GLN A CA 1
ATOM 810 C C . GLN A 1 102 ? -8.104 1.335 9.812 1.00 60.69 102 GLN A C 1
ATOM 812 O O . GLN A 1 102 ? -7.038 1.381 9.198 1.00 60.69 102 GLN A O 1
ATOM 817 N N . LEU A 1 103 ? -8.977 0.332 9.656 1.00 64.69 103 LEU A N 1
ATOM 818 C CA . LEU A 1 103 ? -8.769 -0.737 8.682 1.00 64.69 103 LEU A CA 1
ATOM 819 C C . LEU A 1 103 ? -8.688 -0.208 7.253 1.00 64.69 103 LEU A C 1
ATOM 821 O O . LEU A 1 103 ? -7.999 -0.816 6.458 1.00 64.69 103 LEU A O 1
ATOM 825 N N . PHE A 1 104 ? -9.274 0.947 6.928 1.00 66.88 104 PHE A N 1
ATOM 826 C CA . PHE A 1 104 ? -9.115 1.538 5.597 1.00 66.88 104 PHE A CA 1
ATOM 827 C C . PHE A 1 104 ? -7.648 1.888 5.285 1.00 66.88 104 PHE A C 1
ATOM 829 O O . PHE A 1 104 ? -7.152 1.580 4.205 1.00 66.88 104 PHE A O 1
ATOM 836 N N . GLY A 1 105 ? -6.922 2.467 6.251 1.00 65.88 105 GLY A N 1
ATOM 837 C CA . GLY A 1 105 ? -5.486 2.744 6.113 1.00 65.88 105 GLY A CA 1
ATOM 838 C C . GLY A 1 105 ? -4.642 1.466 6.048 1.00 65.88 105 GLY A C 1
ATOM 839 O O . GLY A 1 105 ? -3.722 1.365 5.234 1.00 65.88 105 GLY A O 1
ATOM 840 N N . LEU A 1 106 ? -5.005 0.457 6.846 1.00 68.06 106 LEU A N 1
ATOM 841 C CA . LEU A 1 106 ? -4.386 -0.869 6.798 1.00 68.06 106 LEU A CA 1
ATOM 842 C C . LEU A 1 106 ? -4.624 -1.563 5.446 1.00 68.06 106 LEU A C 1
ATOM 844 O O . LEU A 1 106 ? -3.709 -2.111 4.850 1.00 68.06 106 LEU A O 1
ATOM 848 N N . SER A 1 107 ? -5.842 -1.505 4.923 1.00 67.75 107 SER A N 1
ATOM 849 C CA . SER A 1 107 ? -6.210 -2.125 3.657 1.00 67.75 107 SER A CA 1
ATOM 850 C C . SER A 1 107 ? -5.513 -1.469 2.472 1.00 67.75 107 SER A C 1
ATOM 852 O O . SER A 1 107 ? -4.981 -2.178 1.623 1.00 67.75 107 SER A O 1
ATOM 854 N N . ILE A 1 108 ? -5.450 -0.133 2.437 1.00 71.94 108 ILE A N 1
ATOM 855 C CA . ILE A 1 108 ? -4.694 0.594 1.407 1.00 71.94 108 ILE A CA 1
ATOM 856 C C . ILE A 1 108 ? -3.220 0.190 1.442 1.00 71.94 108 ILE A C 1
ATOM 858 O O . ILE A 1 108 ? -2.636 -0.051 0.389 1.00 71.94 108 ILE A O 1
ATOM 862 N N . SER A 1 109 ? -2.627 0.075 2.633 1.00 71.56 109 SER A N 1
ATOM 863 C CA . SER A 1 109 ? -1.225 -0.341 2.751 1.00 71.56 109 SER A CA 1
ATOM 864 C C . SER A 1 109 ? -0.999 -1.802 2.342 1.00 71.56 109 SER A C 1
ATOM 866 O O . SER A 1 109 ? -0.008 -2.066 1.669 1.00 71.56 109 SER A O 1
ATOM 868 N N . ILE A 1 110 ? -1.924 -2.730 2.627 1.00 74.75 110 ILE A N 1
ATOM 869 C CA . ILE A 1 110 ? -1.860 -4.128 2.145 1.00 74.75 110 ILE A CA 1
ATOM 870 C C . IL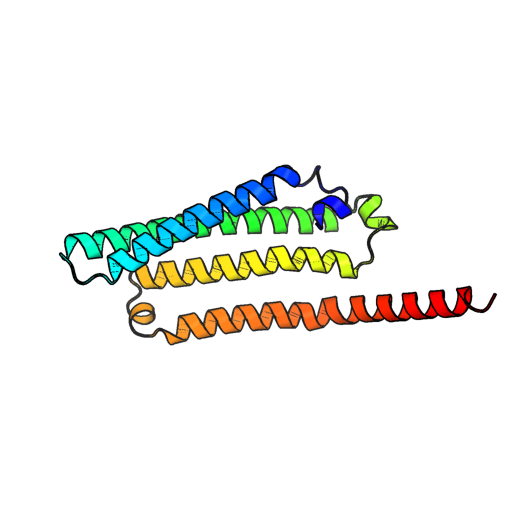E A 1 110 ? -1.912 -4.198 0.615 1.00 74.75 110 ILE A C 1
ATOM 872 O O . ILE A 1 110 ? -1.092 -4.885 0.003 1.00 74.75 110 ILE A O 1
ATOM 876 N N . ILE A 1 111 ? -2.869 -3.499 -0.002 1.00 78.69 111 ILE A N 1
ATOM 877 C CA . ILE A 1 111 ? -3.041 -3.490 -1.462 1.00 78.69 111 ILE A CA 1
ATOM 878 C C . ILE A 1 111 ? -1.808 -2.866 -2.122 1.00 78.69 111 ILE A C 1
ATOM 880 O O . ILE A 1 111 ? -1.212 -3.455 -3.022 1.00 78.69 111 ILE A O 1
ATOM 884 N N . ALA A 1 112 ? -1.366 -1.704 -1.632 1.00 76.00 112 ALA A N 1
ATOM 885 C CA . ALA A 1 112 ? -0.194 -1.026 -2.170 1.00 76.00 112 ALA A CA 1
ATOM 886 C C . ALA A 1 112 ? 1.086 -1.860 -2.007 1.00 76.00 112 ALA A C 1
ATOM 888 O O . ALA A 1 112 ? 1.896 -1.924 -2.932 1.00 76.00 112 ALA A O 1
ATOM 889 N N . PHE A 1 113 ? 1.263 -2.539 -0.871 1.00 77.25 113 PHE A N 1
ATOM 890 C CA . PHE A 1 113 ? 2.391 -3.439 -0.646 1.00 77.25 113 PHE A CA 1
ATOM 891 C C . PHE A 1 113 ? 2.361 -4.636 -1.606 1.00 77.25 113 PHE A C 1
ATOM 893 O O . PHE A 1 113 ? 3.345 -4.888 -2.300 1.00 77.25 113 PHE A O 1
ATOM 900 N N . GLY A 1 114 ? 1.222 -5.330 -1.711 1.00 77.69 114 GLY A N 1
ATOM 901 C CA . GLY A 1 114 ? 1.074 -6.485 -2.602 1.00 77.69 114 GLY A CA 1
ATOM 902 C C . GLY A 1 114 ? 1.306 -6.134 -4.071 1.00 77.69 114 GLY A C 1
ATOM 903 O O . GLY A 1 114 ? 2.048 -6.831 -4.762 1.00 77.69 114 GLY A O 1
ATOM 904 N N . ARG A 1 115 ? 0.770 -4.997 -4.528 1.00 81.50 115 ARG A N 1
ATOM 905 C CA . ARG A 1 115 ? 1.014 -4.486 -5.882 1.00 81.50 115 ARG A CA 1
ATOM 906 C C . ARG A 1 115 ? 2.497 -4.214 -6.145 1.00 81.50 115 ARG A C 1
ATOM 908 O O . ARG A 1 115 ? 2.988 -4.565 -7.216 1.00 81.50 115 ARG A O 1
ATOM 915 N N . ASN A 1 116 ? 3.209 -3.613 -5.188 1.00 81.00 116 ASN A N 1
ATOM 916 C CA . ASN A 1 116 ? 4.647 -3.354 -5.318 1.00 81.00 116 ASN A CA 1
ATOM 917 C C . ASN A 1 116 ? 5.466 -4.654 -5.390 1.00 81.00 116 ASN A C 1
ATOM 919 O O . ASN A 1 116 ? 6.383 -4.741 -6.201 1.00 81.00 116 ASN A O 1
ATOM 923 N N . VAL A 1 117 ? 5.102 -5.686 -4.620 1.00 79.75 117 VAL A N 1
ATOM 924 C CA . VAL A 1 117 ? 5.741 -7.015 -4.689 1.00 79.75 117 VAL A CA 1
ATOM 925 C C . VAL A 1 117 ? 5.514 -7.677 -6.053 1.00 79.75 117 VAL A C 1
ATOM 927 O O . VAL A 1 117 ? 6.458 -8.185 -6.661 1.00 79.75 117 VAL A O 1
ATOM 930 N N . MET A 1 118 ? 4.283 -7.649 -6.570 1.00 79.19 118 MET A N 1
ATOM 931 C CA . MET A 1 118 ? 3.970 -8.234 -7.881 1.00 79.19 118 MET A CA 1
ATOM 932 C C . MET A 1 118 ? 4.701 -7.519 -9.023 1.00 79.19 118 MET A C 1
ATOM 934 O O . MET A 1 118 ? 5.211 -8.163 -9.934 1.00 79.19 118 MET A O 1
ATOM 938 N N . ARG A 1 119 ? 4.809 -6.186 -8.966 1.00 77.12 119 ARG A N 1
ATOM 939 C CA . ARG A 1 119 ? 5.565 -5.412 -9.964 1.00 77.12 119 ARG A CA 1
ATOM 940 C C . ARG A 1 119 ? 7.068 -5.655 -9.870 1.00 77.12 119 ARG A C 1
ATOM 942 O O . ARG A 1 119 ? 7.713 -5.829 -10.895 1.00 77.12 119 ARG A O 1
ATOM 949 N N . LEU A 1 120 ? 7.605 -5.760 -8.656 1.00 77.62 120 LEU A N 1
ATOM 950 C CA . LEU A 1 120 ? 9.012 -6.092 -8.446 1.00 77.62 120 LEU A CA 1
ATOM 951 C C . LEU A 1 120 ? 9.360 -7.499 -8.950 1.00 77.62 120 LEU A C 1
ATOM 953 O O . LEU A 1 120 ? 10.441 -7.697 -9.485 1.00 77.62 120 LEU A O 1
ATOM 957 N N . THR A 1 121 ? 8.466 -8.476 -8.794 1.00 77.00 121 THR A N 1
ATOM 958 C CA . THR A 1 121 ? 8.692 -9.847 -9.293 1.00 77.00 121 THR A CA 1
ATOM 959 C C . THR A 1 121 ? 8.547 -9.955 -10.812 1.00 77.00 121 THR A C 1
ATOM 961 O O . THR A 1 121 ? 9.277 -10.730 -11.430 1.00 77.00 121 THR A O 1
ATOM 964 N N . MET A 1 122 ? 7.677 -9.140 -11.419 1.00 74.38 122 MET A N 1
ATOM 965 C CA . MET A 1 122 ? 7.555 -9.005 -12.874 1.00 74.38 122 MET A CA 1
ATOM 966 C C . MET A 1 122 ? 8.827 -8.403 -13.496 1.00 74.38 122 MET A C 1
ATOM 968 O O . MET A 1 122 ? 9.393 -8.997 -14.411 1.00 74.38 122 MET A O 1
ATOM 972 N N . ASP A 1 123 ? 9.323 -7.287 -12.953 1.00 70.19 123 ASP A N 1
ATOM 973 C CA . ASP A 1 123 ? 10.535 -6.617 -13.456 1.00 70.19 123 ASP A CA 1
ATOM 974 C C . ASP A 1 123 ? 11.837 -7.302 -12.991 1.00 70.19 123 ASP A C 1
ATOM 976 O O . ASP A 1 123 ? 12.895 -7.132 -13.595 1.00 70.19 123 ASP A O 1
ATOM 980 N N . GLY A 1 124 ? 11.774 -8.084 -11.909 1.00 65.88 124 GLY A N 1
ATOM 981 C CA . GLY A 1 124 ? 12.903 -8.774 -11.277 1.00 65.88 124 GLY A CA 1
ATOM 982 C C . GLY A 1 124 ? 13.273 -10.123 -11.898 1.00 65.88 124 GLY A C 1
ATOM 983 O O . GLY A 1 124 ? 14.205 -10.762 -11.412 1.00 65.88 124 GLY A O 1
ATOM 984 N N . GLY A 1 125 ? 12.581 -10.556 -12.958 1.00 64.88 125 GLY A N 1
ATOM 985 C CA . GLY A 1 125 ? 13.014 -11.690 -13.783 1.00 64.88 125 GLY A CA 1
ATOM 986 C C . GLY A 1 125 ? 12.191 -12.975 -13.670 1.00 64.88 125 GLY A C 1
ATOM 987 O O . GLY A 1 125 ? 12.668 -14.026 -14.096 1.00 64.88 125 GLY A O 1
ATOM 988 N N . VAL A 1 126 ? 10.963 -12.938 -13.137 1.00 66.25 126 VAL A N 1
ATOM 989 C CA . VAL A 1 126 ? 10.050 -14.087 -13.261 1.00 66.25 126 VAL A CA 1
ATOM 990 C C . VAL A 1 126 ? 9.416 -14.067 -14.653 1.00 66.25 126 VAL A C 1
ATOM 992 O O . VAL A 1 126 ? 8.410 -13.398 -14.882 1.00 66.25 126 VAL A O 1
ATOM 995 N N . GLU A 1 127 ? 9.998 -14.828 -15.582 1.00 62.00 127 GLU A N 1
ATOM 996 C CA . GLU A 1 127 ? 9.578 -14.891 -16.992 1.00 62.00 127 GLU A CA 1
ATOM 997 C C . GLU A 1 127 ? 8.074 -15.178 -17.149 1.00 62.00 127 GLU A C 1
ATOM 999 O O . GLU A 1 127 ? 7.395 -14.522 -17.932 1.00 62.00 127 GLU A O 1
ATOM 1004 N N . PHE A 1 128 ? 7.505 -16.060 -16.319 1.00 65.25 128 PHE A N 1
ATOM 1005 C CA . PHE A 1 128 ? 6.067 -16.355 -16.336 1.00 65.25 128 PHE A CA 1
ATOM 1006 C C . PHE A 1 128 ? 5.183 -15.120 -16.086 1.00 65.25 128 PHE A C 1
ATOM 1008 O O . PHE A 1 128 ? 4.160 -14.967 -16.752 1.00 65.25 128 PHE A O 1
ATOM 1015 N N . LEU A 1 129 ? 5.574 -14.247 -15.149 1.00 62.81 129 LEU A N 1
ATOM 1016 C CA . LEU A 1 129 ? 4.845 -13.018 -14.803 1.00 62.81 129 LEU A CA 1
ATOM 1017 C C . LEU A 1 129 ? 5.126 -11.878 -15.787 1.00 62.81 129 LEU A C 1
ATOM 1019 O O . LEU A 1 129 ? 4.313 -10.968 -15.909 1.00 62.81 129 LEU A O 1
ATOM 1023 N N . SER A 1 130 ? 6.266 -11.924 -16.478 1.00 64.12 130 SER A N 1
ATOM 1024 C CA . SER A 1 130 ? 6.601 -10.982 -17.548 1.00 64.12 130 SER A CA 1
ATOM 1025 C C . SER A 1 130 ? 5.827 -11.291 -18.836 1.00 64.12 130 SER A C 1
ATOM 1027 O O . SER A 1 130 ? 5.364 -10.373 -19.505 1.00 64.12 130 SER A O 1
ATOM 1029 N N . VAL A 1 131 ? 5.630 -12.576 -19.149 1.00 70.50 131 VAL A N 1
ATOM 1030 C CA . VAL A 1 131 ? 4.912 -13.038 -20.349 1.00 70.50 131 VAL A CA 1
ATOM 1031 C C . VAL A 1 131 ? 3.394 -13.027 -20.153 1.00 70.50 131 VAL A C 1
ATOM 1033 O O . VAL A 1 131 ? 2.651 -12.715 -21.081 1.00 70.50 131 VAL A O 1
ATOM 1036 N N . ASN A 1 132 ? 2.913 -13.366 -18.955 1.00 75.44 132 ASN A N 1
ATOM 1037 C CA . ASN A 1 132 ? 1.489 -13.368 -18.640 1.00 75.44 132 ASN A CA 1
ATOM 1038 C C . ASN A 1 132 ? 1.163 -12.215 -17.697 1.00 75.44 132 ASN A C 1
ATOM 1040 O O . ASN A 1 132 ? 1.479 -12.273 -16.514 1.00 75.44 132 ASN A O 1
ATOM 1044 N N . GLU A 1 133 ? 0.460 -11.202 -18.200 1.00 72.94 133 GLU A N 1
ATOM 1045 C CA . GLU A 1 133 ? 0.052 -10.044 -17.394 1.00 72.94 133 GLU A CA 1
ATOM 1046 C C . GLU A 1 133 ? -1.157 -10.347 -16.489 1.00 72.94 133 GLU A C 1
ATOM 1048 O O . GLU A 1 133 ? -1.317 -9.746 -15.421 1.00 72.94 133 GLU A O 1
ATOM 1053 N N . TRP A 1 134 ? -1.995 -11.319 -16.875 1.00 77.56 134 TRP A N 1
ATOM 1054 C CA . TRP A 1 134 ? -3.239 -11.672 -16.178 1.00 77.56 134 TRP A CA 1
ATOM 1055 C C . TRP A 1 134 ? -3.086 -12.049 -14.690 1.00 77.56 134 TRP A C 1
ATOM 1057 O O . TRP A 1 134 ? -3.972 -11.667 -13.921 1.00 77.56 134 TRP A O 1
ATOM 1067 N N . PRO A 1 135 ? -2.014 -12.725 -14.217 1.00 78.25 135 PRO A N 1
ATOM 1068 C CA . PRO A 1 135 ? -1.850 -13.049 -12.803 1.00 78.25 135 PRO A CA 1
ATOM 1069 C C . PRO A 1 135 ? -1.696 -11.791 -11.947 1.00 78.25 135 PRO A C 1
ATOM 1071 O O . PRO A 1 135 ? -2.174 -11.755 -10.815 1.00 78.25 135 PRO A O 1
ATOM 1074 N N . SER A 1 136 ? -1.076 -10.738 -12.493 1.00 75.56 136 SER A N 1
ATOM 1075 C CA . SER A 1 136 ? -0.927 -9.462 -11.790 1.00 75.56 136 SER A CA 1
ATOM 1076 C C . SER A 1 136 ? -2.282 -8.774 -11.588 1.00 75.56 136 SER A C 1
ATOM 1078 O O . SER A 1 136 ? -2.575 -8.293 -10.493 1.00 75.56 136 SER A O 1
ATOM 1080 N N . TYR A 1 137 ? -3.148 -8.811 -12.607 1.00 78.69 137 TYR A N 1
ATOM 1081 C CA . TYR A 1 137 ? -4.499 -8.252 -12.543 1.00 78.69 137 TYR A CA 1
ATOM 1082 C C . TYR A 1 137 ? -5.430 -9.083 -11.661 1.00 78.69 137 TYR A C 1
ATOM 1084 O O . TYR A 1 137 ? -6.201 -8.525 -10.883 1.00 78.69 137 TYR A O 1
ATOM 1092 N N . ALA A 1 138 ? -5.338 -10.413 -11.743 1.00 83.31 138 ALA A N 1
ATOM 1093 C CA . ALA A 1 138 ? -6.115 -11.316 -10.901 1.00 83.31 138 ALA A CA 1
ATOM 1094 C C . ALA A 1 138 ? -5.765 -11.136 -9.418 1.00 83.31 138 ALA A C 1
ATOM 1096 O O . ALA A 1 138 ? -6.662 -11.106 -8.575 1.00 83.31 138 ALA A O 1
ATOM 1097 N N . PHE A 1 139 ? -4.478 -10.962 -9.100 1.00 82.75 139 PHE A N 1
ATOM 1098 C CA . PHE A 1 139 ? -4.029 -10.705 -7.735 1.00 82.75 139 PHE A CA 1
ATOM 1099 C C . PHE A 1 139 ? -4.532 -9.356 -7.205 1.00 82.75 139 PHE A C 1
ATOM 1101 O O . PHE A 1 139 ? -5.097 -9.312 -6.113 1.00 82.75 139 PHE A O 1
ATOM 1108 N N . ASP A 1 140 ? -4.408 -8.277 -7.985 1.00 81.25 140 ASP A N 1
ATOM 1109 C CA . ASP A 1 140 ? -4.904 -6.948 -7.592 1.00 81.25 140 ASP A CA 1
ATOM 1110 C C . ASP A 1 140 ? -6.431 -6.958 -7.384 1.00 81.25 140 ASP A C 1
ATOM 1112 O O . ASP A 1 140 ? -6.944 -6.503 -6.358 1.00 81.25 140 ASP A O 1
ATOM 1116 N N . GLY A 1 141 ? -7.168 -7.595 -8.302 1.00 80.56 141 GLY A N 1
ATOM 1117 C CA . GLY A 1 141 ? -8.614 -7.785 -8.187 1.00 80.56 141 GLY A CA 1
ATOM 1118 C C . GLY A 1 141 ? -9.012 -8.590 -6.947 1.00 80.56 141 GLY A C 1
ATOM 1119 O O . GLY A 1 141 ? -9.918 -8.188 -6.215 1.00 80.56 141 GLY A O 1
ATOM 1120 N N . TYR A 1 142 ? -8.304 -9.685 -6.659 1.00 84.75 142 TYR A N 1
ATOM 1121 C CA . TYR A 1 142 ? -8.525 -10.486 -5.455 1.00 84.75 142 TYR A CA 1
ATOM 1122 C C . TYR A 1 142 ? -8.320 -9.661 -4.177 1.00 84.75 142 TYR A C 1
ATOM 1124 O O . TYR A 1 142 ? -9.191 -9.651 -3.304 1.00 84.75 142 TYR A O 1
ATOM 1132 N N . GLN A 1 143 ? -7.213 -8.918 -4.078 1.00 80.81 143 GLN A N 1
ATOM 1133 C CA . GLN A 1 143 ? -6.932 -8.073 -2.915 1.00 80.81 143 GLN A CA 1
ATOM 1134 C C . GLN A 1 143 ? -8.017 -7.008 -2.712 1.00 80.81 143 GLN A C 1
ATOM 1136 O O . GLN A 1 143 ? -8.478 -6.804 -1.585 1.00 80.81 143 GLN A O 1
ATOM 1141 N N . MET A 1 144 ? -8.476 -6.380 -3.799 1.00 79.38 144 MET A N 1
ATOM 1142 C CA . MET A 1 144 ? -9.553 -5.389 -3.763 1.00 79.38 144 MET A CA 1
ATOM 1143 C C . MET A 1 144 ? -10.886 -5.987 -3.303 1.00 79.38 144 MET A C 1
ATOM 1145 O O . MET A 1 144 ? -11.547 -5.405 -2.440 1.00 79.38 144 MET A O 1
ATOM 1149 N N . VAL A 1 145 ? -11.271 -7.155 -3.828 1.00 85.12 145 VAL A N 1
ATOM 1150 C CA . VAL A 1 145 ? -12.524 -7.836 -3.457 1.00 85.12 145 VAL A CA 1
ATOM 1151 C C . VAL A 1 145 ? -12.508 -8.258 -1.992 1.00 85.12 145 VAL A C 1
ATOM 1153 O O . VAL A 1 145 ? -13.487 -8.026 -1.285 1.00 85.12 145 VAL A O 1
ATOM 1156 N N . VAL A 1 146 ? -11.400 -8.819 -1.502 1.00 83.38 146 VAL A N 1
ATOM 1157 C CA . VAL A 1 146 ? -11.272 -9.231 -0.095 1.00 83.38 146 VAL A CA 1
ATOM 1158 C C . VAL A 1 146 ? -11.385 -8.027 0.840 1.00 83.38 146 VAL A C 1
ATOM 1160 O O . VAL A 1 146 ? -12.132 -8.067 1.819 1.00 83.38 146 VAL A O 1
ATOM 1163 N N . VAL A 1 147 ? -10.693 -6.930 0.522 1.00 79.25 147 VAL A N 1
ATOM 1164 C CA . VAL A 1 147 ? -10.727 -5.695 1.318 1.00 79.25 147 VAL A CA 1
ATOM 1165 C C . VAL A 1 147 ? -12.118 -5.057 1.322 1.00 79.25 147 VAL A C 1
ATOM 1167 O O . VAL A 1 147 ? -12.646 -4.729 2.388 1.00 79.25 147 VAL A O 1
ATOM 1170 N N . MET A 1 148 ? -12.723 -4.878 0.146 1.00 76.31 148 MET A N 1
ATOM 1171 C CA . MET A 1 148 ? -14.050 -4.271 0.019 1.00 76.31 148 MET A CA 1
ATOM 1172 C C . MET A 1 148 ? -15.136 -5.161 0.625 1.00 76.31 148 MET A C 1
ATOM 1174 O O . MET A 1 148 ? -16.045 -4.649 1.275 1.00 76.31 148 MET A O 1
ATOM 1178 N N . GLY A 1 149 ? -15.016 -6.482 0.479 1.00 79.69 149 GLY A N 1
ATOM 1179 C CA . GLY A 1 149 ? -15.914 -7.459 1.089 1.00 79.69 149 GLY A CA 1
ATOM 1180 C C . GLY A 1 149 ? -15.855 -7.418 2.614 1.00 79.69 149 GLY A C 1
ATOM 1181 O O . GLY A 1 149 ? -16.891 -7.295 3.266 1.00 79.69 149 GLY A O 1
ATOM 1182 N N . ALA A 1 150 ? -14.650 -7.412 3.192 1.00 75.69 150 ALA A N 1
ATOM 1183 C CA . ALA A 1 150 ? -14.469 -7.244 4.633 1.00 75.69 150 ALA A CA 1
ATOM 1184 C C . ALA A 1 150 ? -15.108 -5.934 5.131 1.00 75.69 150 ALA A C 1
ATOM 1186 O O . ALA A 1 150 ? -15.833 -5.907 6.128 1.00 75.69 150 ALA A O 1
ATOM 1187 N N . TRP A 1 151 ? -14.909 -4.839 4.401 1.00 73.19 151 TRP A N 1
ATOM 1188 C CA . TRP A 1 151 ? -15.532 -3.565 4.740 1.00 73.19 151 TRP A CA 1
ATOM 1189 C C . TRP A 1 151 ? -17.068 -3.615 4.645 1.00 73.19 151 TRP A C 1
ATOM 1191 O O . TRP A 1 151 ? -17.755 -3.175 5.570 1.00 73.19 151 TRP A O 1
ATOM 1201 N N . ALA A 1 152 ? -17.626 -4.196 3.583 1.00 76.31 152 ALA A N 1
ATOM 1202 C CA . ALA A 1 152 ? -19.071 -4.318 3.403 1.00 76.31 152 ALA A CA 1
ATOM 1203 C C . ALA A 1 152 ? -19.733 -5.146 4.518 1.00 76.31 152 ALA A C 1
ATOM 1205 O O . ALA A 1 152 ? -20.820 -4.800 4.980 1.00 76.31 152 ALA A O 1
ATOM 1206 N N . ILE A 1 153 ? -19.059 -6.195 4.999 1.00 77.94 153 ILE A N 1
ATOM 1207 C CA . ILE A 1 153 ? -19.577 -7.069 6.058 1.00 77.94 153 ILE A CA 1
ATOM 1208 C C . ILE A 1 153 ? -19.477 -6.403 7.437 1.00 77.94 153 ILE A C 1
ATOM 1210 O O . ILE A 1 153 ? -20.437 -6.446 8.206 1.00 77.94 153 ILE A O 1
ATOM 1214 N N . TRP A 1 154 ? -18.346 -5.773 7.775 1.00 67.56 154 TRP A N 1
ATOM 1215 C CA . TRP A 1 154 ? -18.100 -5.297 9.146 1.00 67.56 154 TRP A CA 1
ATOM 1216 C C . TRP A 1 154 ? -18.380 -3.805 9.375 1.00 67.56 154 TRP A C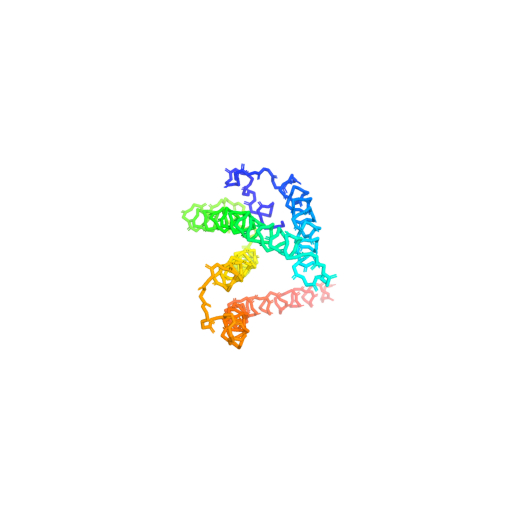 1
ATOM 1218 O O . TRP A 1 154 ? -18.799 -3.425 10.470 1.00 67.56 154 TRP A O 1
ATOM 1228 N N . TYR A 1 155 ? -18.196 -2.944 8.371 1.00 67.06 155 TYR A N 1
ATOM 1229 C CA . TYR A 1 155 ? -18.378 -1.494 8.518 1.00 67.06 155 TYR A CA 1
ATOM 1230 C C . TYR A 1 155 ? -19.807 -1.040 8.191 1.00 67.06 155 TYR A C 1
ATOM 1232 O O . TYR A 1 155 ? -20.399 -0.260 8.946 1.00 67.06 155 TYR A O 1
ATOM 1240 N N . LEU A 1 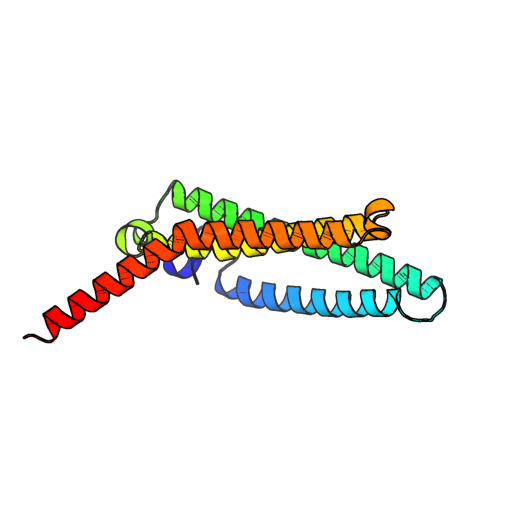156 ? -20.381 -1.532 7.086 1.00 68.75 156 LEU A N 1
ATOM 1241 C CA . LEU A 1 156 ? -21.686 -1.082 6.581 1.00 68.75 156 LEU A CA 1
ATOM 1242 C C . LEU A 1 156 ? -22.826 -1.256 7.604 1.00 68.75 156 LEU A C 1
ATOM 1244 O O . LEU A 1 156 ? -23.539 -0.282 7.866 1.00 68.75 156 LEU A O 1
ATOM 1248 N N . PRO A 1 157 ? -22.972 -2.423 8.269 1.00 69.88 157 PRO A N 1
ATOM 1249 C CA . PRO A 1 157 ? -24.038 -2.623 9.251 1.00 69.88 157 PRO A CA 1
ATOM 1250 C C . PRO A 1 157 ? -23.881 -1.720 10.477 1.00 69.88 157 PRO A C 1
ATOM 1252 O O . PRO A 1 157 ? -24.869 -1.295 11.076 1.00 69.88 157 PRO A O 1
ATOM 1255 N N . GLY A 1 158 ? -22.637 -1.407 10.855 1.00 66.94 158 GLY A N 1
ATOM 1256 C CA . GLY A 1 158 ? -22.330 -0.518 11.971 1.00 66.94 158 GLY A CA 1
ATOM 1257 C C . GLY A 1 158 ? -22.732 0.933 11.699 1.00 66.94 158 GLY A C 1
ATOM 1258 O O . GLY A 1 158 ? -23.311 1.582 12.571 1.00 66.94 158 GLY A O 1
ATOM 1259 N N . LYS A 1 159 ? -22.490 1.421 10.476 1.00 66.56 159 LYS A N 1
ATOM 1260 C CA . LYS A 1 159 ? -22.858 2.779 10.055 1.00 66.56 159 LYS A CA 1
ATOM 1261 C C . LYS A 1 159 ? -24.371 2.943 9.901 1.00 66.56 159 LYS A C 1
ATOM 1263 O O . LYS A 1 159 ? -24.919 3.930 10.390 1.00 66.56 159 LYS A O 1
ATOM 1268 N N . SER A 1 160 ? -25.056 1.968 9.300 1.00 66.38 160 SER A N 1
ATOM 1269 C CA . SER A 1 160 ? -26.517 2.011 9.138 1.00 66.38 160 SER A CA 1
ATOM 1270 C C . SER A 1 160 ? -27.244 2.081 10.483 1.00 66.38 160 SER A C 1
ATOM 1272 O O . SER A 1 160 ? -28.164 2.880 10.643 1.00 66.38 160 SER A O 1
ATOM 1274 N N . LYS A 1 161 ? -26.776 1.333 11.495 1.00 69.31 161 LYS A N 1
ATOM 1275 C CA . LYS A 1 161 ? -27.334 1.390 12.858 1.00 69.31 161 LYS A CA 1
ATOM 1276 C C . LYS A 1 161 ? -27.187 2.771 13.512 1.00 69.31 161 LYS A C 1
ATOM 1278 O O . LYS A 1 161 ? -28.088 3.187 14.234 1.00 69.31 161 LYS A O 1
ATOM 1283 N N . GLU A 1 162 ? -26.096 3.504 13.263 1.00 65.62 162 GLU A N 1
ATOM 1284 C CA . GLU A 1 162 ? -25.940 4.874 13.784 1.00 65.62 162 GLU A CA 1
ATOM 1285 C C . GLU A 1 162 ? -26.862 5.874 13.077 1.00 65.62 162 GLU A C 1
ATOM 1287 O O . GLU A 1 162 ? -27.439 6.734 13.742 1.00 65.62 162 GLU A O 1
ATOM 1292 N N . VAL A 1 163 ? -27.012 5.766 11.753 1.00 70.38 163 VAL A N 1
ATOM 1293 C CA . VAL A 1 163 ? -27.901 6.648 10.977 1.00 70.38 163 VAL A CA 1
ATOM 1294 C C . VAL A 1 163 ? -29.347 6.492 11.444 1.00 70.38 163 VAL A C 1
ATOM 1296 O O . VAL A 1 163 ? -29.999 7.496 11.720 1.00 70.38 163 VAL A O 1
ATOM 1299 N N . ILE A 1 164 ? -29.804 5.248 11.635 1.00 72.06 164 ILE A N 1
ATOM 1300 C CA . ILE A 1 164 ? -31.134 4.952 12.190 1.00 72.06 164 ILE A CA 1
ATOM 1301 C C . ILE A 1 164 ? -31.275 5.574 13.585 1.00 72.06 164 ILE A C 1
ATOM 1303 O O . ILE A 1 164 ? -32.225 6.309 13.838 1.00 72.06 164 ILE A O 1
ATO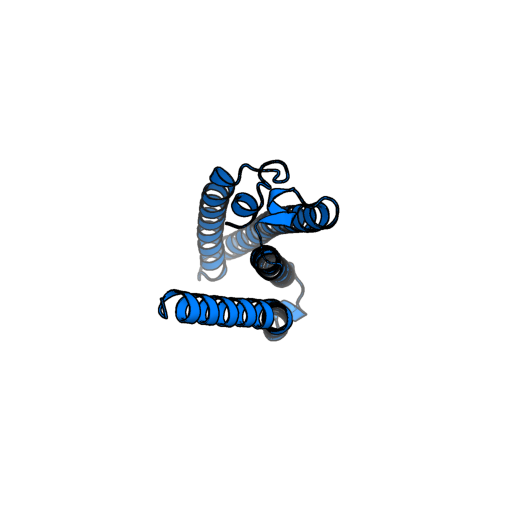M 1307 N N . ARG A 1 165 ? -30.286 5.366 14.469 1.00 66.75 165 ARG A N 1
ATOM 1308 C CA . ARG A 1 165 ? -30.308 5.913 15.833 1.00 66.75 165 ARG A CA 1
ATOM 1309 C C . ARG A 1 165 ? -30.403 7.444 15.848 1.00 66.75 165 ARG A C 1
ATOM 1311 O O . ARG A 1 165 ? -31.157 7.998 16.638 1.00 66.75 165 ARG A O 1
ATOM 1318 N N . LYS A 1 166 ? -29.642 8.137 14.992 1.00 66.88 166 LYS A N 1
ATOM 1319 C CA . LYS A 1 166 ? -29.695 9.606 14.869 1.00 66.88 166 LYS A CA 1
ATOM 1320 C C . LYS A 1 166 ? -31.046 10.100 14.353 1.00 66.88 166 LYS A C 1
ATOM 1322 O O . LYS A 1 166 ? -31.528 11.097 14.878 1.00 66.88 166 LYS A O 1
ATOM 1327 N N . GLY A 1 167 ? -31.644 9.413 13.378 1.00 68.94 167 GLY A N 1
ATOM 1328 C CA . GLY A 1 167 ? -32.980 9.748 12.873 1.00 68.94 167 GLY A CA 1
ATOM 1329 C C . GLY A 1 167 ? -34.030 9.729 13.985 1.00 68.94 167 GLY A C 1
ATOM 1330 O O . GLY A 1 167 ? -34.738 10.712 14.174 1.00 68.94 167 GLY A O 1
ATOM 1331 N N . THR A 1 168 ? -34.032 8.676 14.807 1.00 69.75 168 THR A N 1
ATOM 1332 C CA . THR A 1 168 ? -34.963 8.542 15.940 1.00 69.75 168 THR A CA 1
ATOM 1333 C C . THR A 1 168 ? -34.790 9.642 16.995 1.00 69.75 168 THR A C 1
ATOM 1335 O O . THR A 1 168 ? -35.777 10.148 17.520 1.00 69.75 168 THR A O 1
ATOM 1338 N N . TYR A 1 169 ? -33.555 10.061 17.303 1.00 64.44 169 TYR A N 1
ATOM 1339 C CA . TYR A 1 169 ? -33.327 11.165 18.249 1.00 64.44 169 TYR A CA 1
ATOM 1340 C C . TYR A 1 169 ? -33.841 12.512 17.729 1.00 64.44 169 TYR A C 1
ATOM 1342 O O . TYR A 1 169 ? -34.352 13.307 18.513 1.00 64.44 169 TYR A O 1
ATOM 1350 N N . ILE A 1 170 ? -33.710 12.777 16.427 1.00 69.56 170 ILE A N 1
ATOM 1351 C CA . ILE A 1 170 ? -34.200 14.021 15.818 1.00 69.56 170 ILE A CA 1
ATOM 1352 C C . ILE A 1 170 ? -35.734 14.055 15.841 1.00 69.56 170 ILE A C 1
ATOM 1354 O O . ILE A 1 170 ? -36.307 15.086 16.181 1.00 69.56 170 ILE A O 1
ATOM 1358 N N . GLU A 1 171 ? -36.399 12.929 15.570 1.00 71.06 171 GLU A N 1
ATOM 1359 C CA . GLU A 1 171 ? -37.863 12.828 15.661 1.00 71.06 171 GLU A CA 1
ATOM 1360 C C . GLU A 1 171 ? -38.397 13.028 17.086 1.00 71.06 171 GLU A C 1
ATOM 1362 O O . GLU A 1 171 ? -39.436 13.657 17.265 1.00 71.06 171 GLU A O 1
ATOM 1367 N N . LEU A 1 172 ? -37.694 12.524 18.105 1.00 69.38 172 LEU A N 1
ATOM 1368 C CA . LEU A 1 172 ? -38.084 12.712 19.507 1.00 69.38 172 LEU A CA 1
ATOM 1369 C C . LEU A 1 172 ? -37.893 14.159 19.977 1.00 69.38 172 LEU A C 1
ATOM 1371 O O . LEU A 1 172 ? -38.704 14.655 20.750 1.00 69.38 172 LEU A O 1
ATOM 1375 N N . ASN A 1 173 ? -36.849 14.840 19.498 1.00 71.06 173 ASN A N 1
ATOM 1376 C CA . ASN A 1 173 ? -36.541 16.214 19.901 1.00 71.06 173 ASN A CA 1
ATOM 1377 C C . ASN A 1 173 ? -37.342 17.271 19.115 1.00 71.06 173 ASN A C 1
ATOM 1379 O O . ASN A 1 173 ? -37.483 18.393 19.579 1.00 71.06 173 ASN A O 1
ATOM 1383 N N . GLY A 1 174 ? -37.861 16.925 17.930 1.00 62.19 174 GLY A N 1
ATOM 1384 C CA . GLY A 1 174 ? -38.755 17.778 17.134 1.00 62.19 174 GLY A CA 1
ATOM 1385 C C . GLY A 1 174 ? -40.243 17.642 17.483 1.00 62.19 174 GLY A C 1
ATOM 1386 O O . GLY A 1 174 ? -41.070 18.313 16.875 1.00 62.19 174 GLY A O 1
ATOM 1387 N N . ARG A 1 175 ? -40.592 16.757 18.426 1.00 56.97 175 ARG A N 1
ATOM 1388 C CA . ARG A 1 175 ? -41.958 16.551 18.943 1.00 56.97 175 ARG A CA 1
ATOM 1389 C C . ARG A 1 175 ? -42.201 17.234 20.300 1.00 56.97 175 ARG A C 1
ATOM 1391 O O . ARG A 1 175 ? -43.165 16.879 20.976 1.00 56.97 175 ARG A O 1
ATOM 1398 N N . VAL A 1 176 ? -41.344 18.183 20.686 1.00 50.09 176 VAL A N 1
ATOM 1399 C CA . VAL A 1 176 ? -41.466 18.995 21.910 1.00 50.09 176 VAL A CA 1
ATOM 1400 C C . VAL A 1 176 ? -41.740 20.443 21.542 1.00 50.09 176 VAL A C 1
ATOM 1402 O O . VAL A 1 176 ? -41.023 20.949 20.649 1.00 50.09 176 VAL A O 1
#